Protein AF-A0A7Y2IWX5-F1 (afdb_monomer)

Foldseek 3Di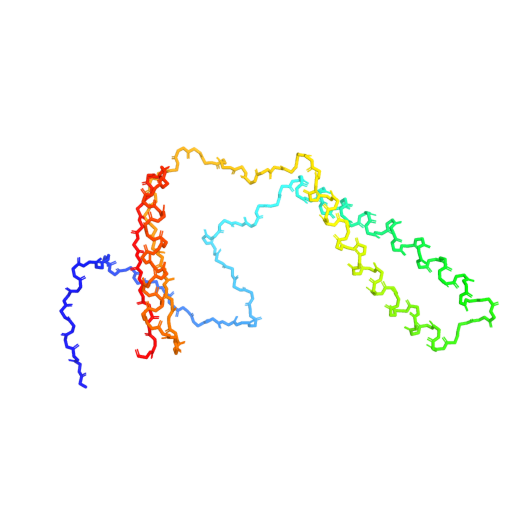:
DPDPDDPPPPDDDDPDDDDDPDDPVDDDDDPPDDPDDDDPVNVVLVVQLVVQLCVQLVVVLVVLCVVQQPPHHDPVSVVVSVVVSVVSSVVSSVVSCVVSVPDPPPPPVPPPDDQPPAEAEEAEAEDDPDDPVVSVVVVVVVVVVVVPDPGSHHYDYHYHYPD

Solvent-accessible surface area (backbone atoms only — not comparable to full-atom values): 10438 Å² total; per-residue (Å²): 133,87,77,82,73,74,83,62,85,85,61,77,81,89,77,86,68,89,82,74,86,83,58,87,90,52,88,85,73,66,87,86,53,82,72,88,85,76,50,72,64,59,54,50,53,54,49,50,36,52,52,49,24,49,66,51,39,51,58,53,49,52,50,52,49,62,68,61,44,73,90,50,78,51,74,68,53,53,52,50,51,50,54,48,46,56,49,46,44,56,52,34,44,55,50,28,51,49,55,63,65,71,46,85,83,64,77,62,82,69,83,84,57,71,87,69,73,63,48,79,43,77,45,78,43,78,47,77,100,61,65,63,69,60,53,51,49,50,52,50,50,54,53,57,53,58,72,72,51,97,64,77,57,44,80,45,82,45,78,46,61,87,118

Sequence (163 aa):
MTKSLRPLTVMPPPALLAFPEQDFRTAFRDPAAPGPRSSGATRAWRRLVLALVVAIVVPVLALLTTWFAQDGVMVSEAALLLLAGVTILWIAHALATAIIGLLPGRDRPETRGAPANPLRVAVLVPIYEEDVGRVVANIRAMRAELATYPTAHSFAFFVLSDS

Structure (mmCIF, N/CA/C/O backbone):
data_AF-A0A7Y2IWX5-F1
#
_entry.id   AF-A0A7Y2IWX5-F1
#
loop_
_atom_site.group_PDB
_atom_site.id
_atom_site.type_symbol
_atom_site.label_atom_id
_atom_site.label_alt_id
_atom_site.label_comp_id
_atom_site.label_asym_id
_atom_site.label_entity_id
_atom_site.label_seq_id
_atom_site.pdbx_PDB_ins_code
_atom_site.Cartn_x
_atom_site.Cartn_y
_atom_site.Cartn_z
_atom_site.occupancy
_atom_site.B_iso_or_equiv
_atom_site.auth_seq_id
_atom_site.auth_comp_id
_atom_site.auth_asym_id
_atom_site.auth_atom_id
_atom_site.pdbx_PDB_model_num
ATOM 1 N N . MET A 1 1 ? -28.163 -32.905 17.171 1.00 34.97 1 MET A N 1
ATOM 2 C CA . MET A 1 1 ? -28.090 -32.634 18.625 1.00 34.97 1 MET A CA 1
ATOM 3 C C . MET A 1 1 ? -27.852 -31.143 18.831 1.00 34.97 1 MET A C 1
ATOM 5 O O . MET A 1 1 ? -26.722 -30.686 18.746 1.00 34.97 1 MET A O 1
ATOM 9 N N . THR A 1 2 ? -28.915 -30.367 19.023 1.00 40.00 2 THR A N 1
ATOM 10 C CA . THR A 1 2 ? -28.862 -28.920 19.281 1.00 40.00 2 THR A CA 1
ATOM 11 C C . THR A 1 2 ? -28.490 -28.687 20.742 1.00 40.00 2 THR A C 1
ATOM 13 O O . THR A 1 2 ? -29.325 -28.750 21.643 1.00 40.00 2 THR A O 1
ATOM 16 N N . LYS A 1 3 ? -27.199 -28.473 21.000 1.00 46.91 3 LYS A N 1
ATOM 17 C CA . LYS A 1 3 ? -26.703 -28.081 22.321 1.00 46.91 3 LYS A CA 1
ATOM 18 C C . LYS A 1 3 ? -27.248 -26.678 22.608 1.00 46.91 3 LYS A C 1
ATOM 20 O O . LYS A 1 3 ? -26.820 -25.717 21.981 1.00 46.91 3 LYS A O 1
ATOM 25 N N . SER A 1 4 ? -28.231 -26.575 23.501 1.00 46.28 4 SER A N 1
ATOM 26 C CA . SER A 1 4 ? -28.798 -25.300 23.953 1.00 46.28 4 SER A CA 1
ATOM 27 C C . SER A 1 4 ? -27.697 -24.464 24.610 1.00 46.28 4 SER A C 1
ATOM 29 O O . SER A 1 4 ? -27.370 -24.663 25.782 1.00 46.28 4 SER A O 1
ATOM 31 N N . LEU A 1 5 ? -27.091 -23.554 23.848 1.00 53.72 5 LEU A N 1
ATOM 32 C CA . LEU A 1 5 ? -26.149 -22.573 24.369 1.00 53.72 5 LEU A CA 1
ATOM 33 C C . LEU A 1 5 ? -26.929 -21.633 25.293 1.00 53.72 5 LEU A C 1
ATOM 35 O O . LEU A 1 5 ? -27.935 -21.052 24.889 1.00 53.72 5 LEU A O 1
ATOM 39 N N . ARG A 1 6 ? -26.494 -21.519 26.555 1.00 54.97 6 ARG A N 1
ATOM 40 C CA . ARG A 1 6 ? -27.019 -20.506 27.482 1.00 54.97 6 ARG A CA 1
ATOM 41 C C . ARG A 1 6 ? -26.958 -19.143 26.781 1.00 54.97 6 ARG A C 1
ATOM 43 O O . ARG A 1 6 ? -25.952 -18.896 26.111 1.00 54.97 6 ARG A O 1
ATOM 50 N N . PRO A 1 7 ? -27.973 -18.272 26.924 1.00 53.66 7 PRO A N 1
ATOM 51 C CA . PRO A 1 7 ? -27.930 -16.954 26.309 1.00 53.66 7 PRO A CA 1
ATOM 52 C C . PRO A 1 7 ? -26.648 -16.261 26.768 1.00 53.66 7 PRO A C 1
ATOM 54 O O . PRO A 1 7 ? -26.432 -16.056 27.962 1.00 53.66 7 PRO A O 1
ATOM 57 N N . LEU A 1 8 ? -25.755 -15.987 25.817 1.00 57.16 8 LEU A N 1
ATOM 58 C CA . LEU A 1 8 ? -24.539 -15.231 26.064 1.00 57.16 8 LEU A CA 1
ATOM 59 C C . LEU A 1 8 ? -24.982 -13.797 26.352 1.00 57.16 8 LEU A C 1
ATOM 61 O O . LEU A 1 8 ? -25.097 -12.988 25.438 1.00 57.16 8 LEU A O 1
ATOM 65 N N . THR A 1 9 ? -25.239 -13.481 27.623 1.00 60.91 9 THR A N 1
ATOM 66 C CA . THR A 1 9 ? -25.695 -12.160 28.101 1.00 60.91 9 THR A CA 1
ATOM 67 C C . THR A 1 9 ? -24.749 -11.012 27.699 1.00 60.91 9 THR A C 1
ATOM 69 O O . THR A 1 9 ? -25.086 -9.844 27.839 1.00 60.91 9 THR A O 1
ATOM 72 N N . VAL A 1 10 ? -23.557 -11.343 27.192 1.00 72.56 10 VAL A N 1
ATOM 73 C CA . VAL A 1 10 ? -22.499 -10.423 26.752 1.00 72.56 10 VAL A CA 1
ATOM 74 C C . VAL A 1 10 ? -22.634 -10.026 25.269 1.00 72.56 10 VAL A C 1
ATOM 76 O O . VAL A 1 10 ? -21.966 -9.094 24.825 1.00 72.56 10 VAL A O 1
ATOM 79 N N . MET A 1 11 ? -23.477 -10.702 24.481 1.00 77.06 11 MET A N 1
ATOM 80 C CA . MET A 1 11 ? -23.651 -10.379 23.061 1.00 77.06 11 MET A CA 1
ATOM 81 C C . MET A 1 11 ? -24.608 -9.195 22.859 1.00 77.06 11 MET A C 1
ATOM 83 O O . MET A 1 11 ? -25.646 -9.130 23.522 1.00 77.06 11 MET A O 1
ATOM 87 N N . PRO A 1 12 ? -24.300 -8.261 21.937 1.00 76.62 12 PRO A N 1
ATOM 88 C CA . PRO A 1 12 ? -25.270 -7.256 21.517 1.00 76.62 12 PRO A CA 1
ATOM 89 C C . PRO A 1 12 ? -26.510 -7.931 20.898 1.00 76.62 12 PRO A C 1
ATOM 91 O O . PRO A 1 12 ? -26.423 -9.075 20.442 1.00 76.62 12 PRO A O 1
ATOM 94 N N . PRO A 1 13 ? -27.668 -7.243 20.868 1.00 82.56 13 PRO A N 1
ATOM 95 C CA . PRO A 1 13 ? -28.868 -7.783 20.239 1.00 82.56 13 PRO A CA 1
ATOM 96 C C . PRO A 1 13 ? -28.589 -8.160 18.772 1.00 82.56 13 PRO A C 1
ATOM 98 O O . PRO A 1 13 ? -27.839 -7.442 18.103 1.00 82.56 13 PRO A O 1
ATOM 101 N N . PRO A 1 14 ? -29.178 -9.256 18.255 1.00 79.62 14 PRO A N 1
ATOM 102 C CA . PRO A 1 14 ? -28.978 -9.669 16.872 1.00 79.62 14 PRO A CA 1
ATOM 103 C C . PRO A 1 14 ? -29.367 -8.554 15.897 1.00 79.62 14 PRO A C 1
ATOM 105 O O . PRO A 1 14 ? -30.512 -8.107 15.875 1.00 79.62 14 PRO A O 1
ATOM 108 N N . ALA A 1 15 ? -28.414 -8.127 15.075 1.00 81.75 15 ALA A N 1
ATOM 109 C CA . ALA A 1 15 ? -28.632 -7.210 13.963 1.00 81.75 15 ALA A CA 1
ATOM 110 C C . ALA A 1 15 ? -28.378 -7.984 12.667 1.00 81.75 15 ALA A C 1
ATOM 112 O O . ALA A 1 15 ? -27.285 -7.936 12.107 1.00 81.75 15 ALA A O 1
ATOM 113 N N . LEU A 1 16 ? -29.365 -8.786 12.256 1.00 79.56 16 LEU A N 1
ATOM 114 C CA . LEU A 1 16 ? -29.249 -9.641 11.077 1.00 79.56 16 LEU A CA 1
ATOM 115 C C . LEU A 1 16 ? -29.096 -8.769 9.830 1.00 79.56 16 LEU A C 1
ATOM 117 O O . LEU A 1 16 ? -30.023 -8.068 9.429 1.00 79.56 16 LEU A O 1
ATOM 121 N N . LEU A 1 17 ? -27.912 -8.818 9.230 1.00 81.25 17 LEU A N 1
ATOM 122 C CA . LEU A 1 17 ? -27.665 -8.243 7.918 1.00 81.25 17 LEU A CA 1
ATOM 123 C C . LEU A 1 17 ? -28.034 -9.272 6.853 1.00 81.25 17 LEU A C 1
ATOM 125 O O . LEU A 1 17 ? -27.856 -10.476 7.050 1.00 81.25 17 LEU A O 1
ATOM 129 N N . ALA A 1 18 ? -28.539 -8.793 5.716 1.00 84.06 18 ALA A N 1
ATOM 130 C CA . ALA A 1 18 ? -28.657 -9.639 4.540 1.00 84.06 18 ALA A CA 1
ATOM 131 C C . ALA A 1 18 ? -27.259 -10.174 4.192 1.00 84.06 18 ALA A C 1
ATOM 133 O O . ALA A 1 18 ? -26.308 -9.397 4.105 1.00 84.06 18 ALA A O 1
ATOM 134 N N . PHE A 1 19 ? -27.143 -11.488 4.009 1.00 80.12 19 PHE A N 1
ATOM 135 C CA . PHE A 1 19 ? -25.914 -12.154 3.585 1.00 80.12 19 PHE A CA 1
ATOM 136 C C . PHE A 1 19 ? -26.084 -12.614 2.130 1.00 80.12 19 PHE A C 1
ATOM 138 O O . PHE A 1 19 ? -26.376 -13.787 1.894 1.00 80.12 19 PHE A O 1
ATOM 145 N N . PRO A 1 20 ? -26.041 -11.690 1.150 1.00 84.88 20 PRO A N 1
ATOM 146 C CA . PRO A 1 20 ? -26.157 -12.065 -0.251 1.00 84.88 20 PRO A CA 1
ATOM 147 C C . PRO A 1 20 ? -24.951 -12.914 -0.660 1.00 84.88 20 PRO A C 1
ATOM 149 O O . PRO A 1 20 ? -23.838 -12.695 -0.178 1.00 84.88 20 PRO A O 1
ATOM 152 N N . GLU A 1 21 ? -25.158 -13.858 -1.575 1.00 86.25 21 GLU A N 1
ATOM 153 C CA . GLU A 1 21 ? -24.047 -14.587 -2.185 1.00 86.25 21 GLU A CA 1
ATOM 154 C C . GLU A 1 21 ? -23.105 -13.596 -2.887 1.00 86.25 21 GLU A C 1
ATOM 156 O O . GLU A 1 21 ? -23.528 -12.775 -3.705 1.00 86.25 21 GLU A O 1
ATOM 161 N N . GLN A 1 22 ? -21.820 -13.641 -2.531 1.00 86.62 22 GLN A N 1
ATOM 162 C CA . GLN A 1 22 ? -20.811 -12.761 -3.108 1.00 86.62 22 GLN A CA 1
ATOM 163 C C . GLN A 1 22 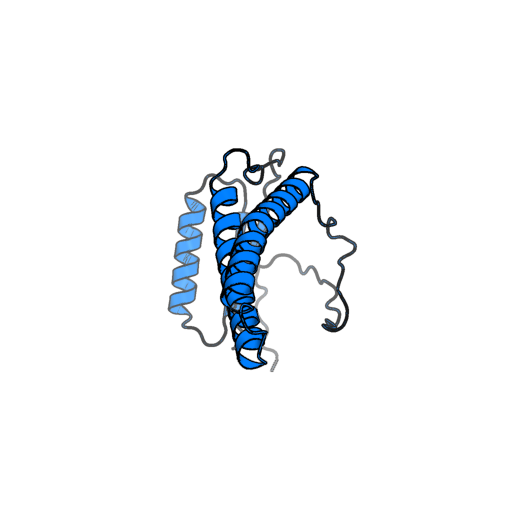? -20.368 -13.296 -4.476 1.00 86.62 22 GLN A C 1
ATOM 165 O O . GLN A 1 22 ? -19.602 -14.255 -4.560 1.00 86.62 22 GLN A O 1
ATOM 170 N N . ASP A 1 23 ? -20.799 -12.639 -5.554 1.00 89.44 23 ASP A N 1
ATOM 171 C CA . ASP A 1 23 ? -20.301 -12.918 -6.903 1.00 89.44 23 ASP A CA 1
ATOM 172 C C . ASP A 1 23 ? -19.000 -12.146 -7.183 1.00 89.44 23 ASP A C 1
ATOM 174 O O . ASP A 1 23 ? -19.016 -10.961 -7.519 1.00 89.44 23 ASP A O 1
ATOM 178 N N . PHE A 1 24 ? -17.860 -12.841 -7.101 1.00 88.50 24 PHE A N 1
ATOM 179 C CA . PHE A 1 24 ? -16.524 -12.291 -7.379 1.00 88.50 24 PHE A CA 1
ATOM 180 C C . PHE A 1 24 ? -16.293 -11.878 -8.842 1.00 88.50 24 PHE A C 1
ATOM 182 O O . PHE A 1 24 ? -15.277 -11.248 -9.142 1.00 88.50 24 PHE A O 1
ATOM 189 N N . ARG A 1 25 ? -17.196 -12.230 -9.766 1.00 94.44 25 ARG A N 1
ATOM 190 C CA . ARG A 1 25 ? -17.129 -11.792 -11.171 1.00 94.44 25 ARG A CA 1
ATOM 191 C C . ARG A 1 25 ? -17.720 -10.400 -11.361 1.00 94.44 25 ARG A C 1
ATOM 193 O O . ARG A 1 25 ? -17.445 -9.758 -12.375 1.00 94.44 25 ARG A O 1
ATOM 200 N N . THR A 1 26 ? -18.518 -9.935 -10.404 1.00 89.25 26 THR A N 1
ATOM 201 C CA . THR A 1 26 ? -19.143 -8.614 -10.434 1.00 89.25 26 THR A CA 1
ATOM 202 C C . THR A 1 26 ? -18.504 -7.701 -9.399 1.00 89.25 26 THR A C 1
ATOM 204 O O . THR A 1 26 ? -18.174 -8.103 -8.286 1.00 89.25 26 THR A O 1
ATOM 207 N N . ALA A 1 27 ? -18.298 -6.437 -9.765 1.00 83.25 27 ALA A N 1
ATOM 208 C CA . ALA A 1 27 ? -17.829 -5.455 -8.802 1.00 83.25 27 ALA A CA 1
ATOM 209 C C . ALA A 1 27 ? -18.953 -5.170 -7.794 1.00 83.25 27 ALA A C 1
ATOM 211 O O . ALA A 1 27 ? -19.958 -4.551 -8.145 1.00 83.25 27 ALA A O 1
ATOM 212 N N . PHE A 1 28 ? -18.778 -5.590 -6.540 1.00 83.62 28 PHE A N 1
ATOM 213 C CA . PHE A 1 28 ? -19.687 -5.208 -5.464 1.00 83.62 28 PHE A CA 1
ATOM 214 C C . PHE A 1 28 ? -19.509 -3.721 -5.139 1.00 83.62 28 PHE A C 1
ATOM 216 O O . PHE A 1 28 ? -18.394 -3.244 -4.908 1.00 83.62 28 PHE A O 1
ATOM 223 N N . ARG A 1 29 ? -20.617 -2.979 -5.107 1.00 78.12 29 ARG A N 1
ATOM 224 C CA . ARG A 1 29 ? -20.634 -1.580 -4.686 1.00 78.12 29 ARG A CA 1
ATOM 225 C C . ARG A 1 29 ? -21.703 -1.414 -3.627 1.00 78.12 29 ARG A C 1
ATOM 227 O O . ARG A 1 29 ? -22.886 -1.488 -3.936 1.00 78.12 29 ARG A O 1
ATOM 234 N N . ASP A 1 30 ? -21.270 -1.169 -2.400 1.00 82.06 30 ASP A N 1
ATOM 235 C CA . ASP A 1 30 ? -22.176 -0.818 -1.318 1.00 82.06 30 ASP A CA 1
ATOM 236 C C . ASP A 1 30 ? -22.768 0.582 -1.593 1.00 82.06 30 ASP A C 1
ATOM 238 O O . ASP A 1 30 ? -22.014 1.561 -1.630 1.00 82.06 30 ASP A O 1
ATOM 242 N N . PRO A 1 31 ? -24.089 0.706 -1.832 1.00 78.69 31 PRO A N 1
ATOM 243 C CA . PRO A 1 31 ? -24.729 1.997 -2.074 1.00 78.69 31 PRO A CA 1
ATOM 244 C C . PRO A 1 31 ? -24.742 2.894 -0.828 1.00 78.69 31 PRO A C 1
ATOM 246 O O . PRO A 1 31 ? -24.875 4.110 -0.967 1.00 78.69 31 PRO A O 1
ATOM 249 N N . ALA A 1 32 ? -24.592 2.323 0.372 1.00 80.62 32 ALA A N 1
ATOM 250 C CA . ALA A 1 32 ? -24.492 3.067 1.623 1.00 80.62 32 ALA A CA 1
ATOM 251 C C . ALA A 1 32 ? -23.050 3.507 1.935 1.00 80.62 32 ALA A C 1
ATOM 253 O O . ALA A 1 32 ? -22.846 4.408 2.754 1.00 80.62 32 ALA A O 1
ATOM 254 N N . ALA A 1 33 ? -22.044 2.919 1.276 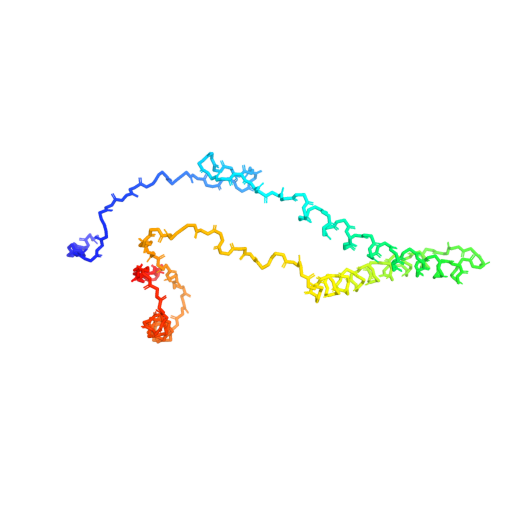1.00 79.44 33 ALA A N 1
ATOM 255 C CA . ALA A 1 33 ? -20.655 3.296 1.489 1.00 79.44 33 ALA A CA 1
ATOM 256 C C . ALA A 1 33 ? -20.358 4.680 0.881 1.00 79.44 33 ALA A C 1
ATOM 258 O O . ALA A 1 33 ? -20.670 4.937 -0.289 1.00 79.44 33 ALA A O 1
ATOM 259 N N . PRO A 1 34 ? -19.688 5.583 1.625 1.00 77.62 34 PRO A N 1
ATOM 260 C CA . PRO A 1 34 ? -19.200 6.830 1.058 1.00 77.62 34 PRO A CA 1
ATOM 261 C C . PRO A 1 34 ? -18.299 6.530 -0.144 1.00 77.62 34 PRO A C 1
ATOM 263 O O . PRO A 1 34 ? -17.330 5.779 -0.033 1.00 77.62 34 PRO A O 1
ATOM 266 N N . GLY A 1 35 ? -18.601 7.127 -1.298 1.00 76.25 35 GLY A N 1
ATOM 267 C CA . GLY A 1 35 ? -17.782 6.952 -2.495 1.00 76.25 35 GLY A CA 1
ATOM 268 C C . GLY A 1 35 ? -16.312 7.343 -2.258 1.00 76.25 35 GLY A C 1
ATOM 269 O O . GLY A 1 35 ? -16.024 8.169 -1.385 1.00 76.25 35 GLY A O 1
ATOM 270 N N . PRO A 1 36 ? -15.365 6.789 -3.040 1.00 70.50 36 PRO A N 1
ATOM 271 C CA . PRO A 1 36 ? -13.948 7.083 -2.878 1.00 70.50 36 PRO A CA 1
ATOM 272 C C . PRO A 1 36 ? -13.696 8.586 -3.032 1.00 70.50 36 PRO A C 1
ATOM 274 O O . PRO A 1 36 ? -13.849 9.168 -4.108 1.00 70.50 36 PRO A O 1
ATOM 277 N N . ARG A 1 37 ? -13.289 9.229 -1.937 1.00 70.19 37 ARG A N 1
ATOM 278 C CA . ARG A 1 37 ? -12.921 10.644 -1.929 1.00 70.19 37 ARG A CA 1
ATOM 279 C C . ARG A 1 37 ? -11.491 10.777 -2.442 1.00 70.19 37 ARG A C 1
ATOM 281 O O . ARG A 1 37 ? -10.543 10.552 -1.701 1.00 70.19 37 ARG A O 1
ATOM 288 N N . SER A 1 38 ? -11.320 11.135 -3.716 1.00 68.62 38 SER A N 1
ATOM 289 C CA . SER A 1 38 ? -10.008 11.551 -4.231 1.00 68.62 38 SER A CA 1
ATOM 290 C C . SER A 1 38 ? -9.921 13.076 -4.255 1.00 68.62 38 SER A C 1
ATOM 292 O O . SER A 1 38 ? -10.628 13.745 -5.017 1.00 68.62 38 SER A O 1
ATOM 294 N N . SER A 1 39 ? -9.061 13.646 -3.411 1.00 81.12 39 SER A N 1
ATOM 295 C CA . SER A 1 39 ? -8.809 15.086 -3.438 1.00 81.12 39 SER A CA 1
ATOM 296 C C . SER A 1 39 ? -7.986 15.460 -4.678 1.00 81.12 39 SER A C 1
ATOM 298 O O . SER A 1 39 ? -7.290 14.625 -5.272 1.00 81.12 39 SER A O 1
ATOM 300 N N . GLY A 1 40 ? -8.059 16.729 -5.094 1.00 84.88 40 GLY A N 1
ATOM 301 C CA . GLY A 1 40 ? -7.191 17.255 -6.154 1.00 84.88 40 GLY A CA 1
ATOM 302 C C . GLY A 1 40 ? -5.707 17.060 -5.827 1.00 84.88 40 GLY A C 1
ATOM 303 O O . GLY A 1 40 ? -4.939 16.662 -6.702 1.00 84.88 40 GLY A O 1
ATOM 304 N N . ALA A 1 41 ? -5.338 17.215 -4.551 1.00 84.00 41 ALA A N 1
ATOM 305 C CA . ALA A 1 41 ? -3.992 16.969 -4.047 1.00 84.00 41 ALA A CA 1
ATOM 306 C C . ALA A 1 41 ? -3.562 15.503 -4.225 1.00 84.00 41 ALA A C 1
ATOM 308 O O . ALA A 1 41 ? -2.475 15.248 -4.739 1.00 84.00 41 ALA A O 1
ATOM 309 N N . THR A 1 42 ? -4.420 14.519 -3.912 1.00 85.00 42 THR A N 1
ATOM 310 C CA . THR A 1 42 ? -4.105 13.096 -4.153 1.00 85.00 42 THR A CA 1
ATOM 311 C C . THR A 1 42 ? -3.809 12.826 -5.629 1.00 85.00 42 THR A C 1
ATOM 313 O O . THR A 1 42 ? -2.871 12.096 -5.951 1.00 85.00 42 THR A O 1
ATOM 316 N N . ARG A 1 43 ? -4.583 13.424 -6.546 1.00 89.12 43 ARG A N 1
ATOM 317 C CA . ARG A 1 43 ? -4.326 13.297 -7.991 1.00 89.12 43 ARG A CA 1
ATOM 318 C C . ARG A 1 43 ? -3.017 13.972 -8.401 1.00 89.12 43 ARG A C 1
ATOM 320 O O . ARG A 1 43 ? -2.292 13.398 -9.209 1.00 89.12 43 ARG A O 1
ATOM 327 N N . ALA A 1 44 ? -2.698 15.139 -7.841 1.00 90.88 44 ALA A N 1
ATOM 328 C CA . ALA A 1 44 ? -1.437 15.834 -8.096 1.00 90.88 44 ALA A CA 1
ATOM 329 C C . ALA A 1 44 ? -0.226 14.998 -7.649 1.00 90.88 44 ALA A C 1
ATOM 331 O O . ALA A 1 44 ? 0.688 14.790 -8.442 1.00 90.88 44 ALA A O 1
ATOM 332 N N . TRP A 1 45 ? -0.265 14.413 -6.446 1.00 89.69 45 TRP A N 1
ATOM 333 C CA . TRP A 1 45 ? 0.793 13.523 -5.953 1.00 89.69 45 TRP A CA 1
ATOM 334 C C . TRP A 1 45 ? 0.986 12.285 -6.833 1.00 89.69 45 TRP A C 1
ATOM 336 O O . TRP A 1 45 ? 2.119 11.915 -7.133 1.00 89.69 45 TRP A O 1
ATOM 346 N N . ARG A 1 46 ? -0.105 11.664 -7.303 1.00 91.06 46 ARG A N 1
A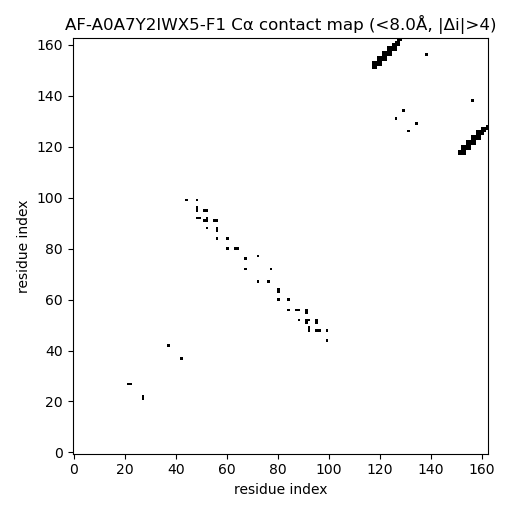TOM 347 C CA . ARG A 1 46 ? -0.024 10.529 -8.243 1.00 91.06 46 ARG A CA 1
ATOM 348 C C . ARG A 1 46 ? 0.627 10.929 -9.567 1.00 91.06 46 ARG A C 1
ATOM 350 O O . ARG A 1 46 ? 1.465 10.192 -10.077 1.00 91.06 46 ARG A O 1
ATOM 357 N N . ARG A 1 47 ? 0.267 12.098 -10.108 1.00 94.25 47 ARG A N 1
ATOM 358 C CA . ARG A 1 47 ? 0.884 12.639 -11.329 1.00 94.25 47 ARG A CA 1
ATOM 359 C C . ARG A 1 47 ? 2.360 12.959 -11.127 1.00 94.25 47 ARG A C 1
ATOM 361 O O . ARG A 1 47 ? 3.138 12.702 -12.033 1.00 94.25 47 ARG A O 1
ATOM 368 N N . LEU A 1 48 ? 2.745 13.469 -9.958 1.00 94.50 48 LEU A N 1
ATOM 369 C CA . LEU A 1 48 ? 4.140 13.766 -9.639 1.00 94.50 48 LEU A CA 1
ATOM 370 C C . LEU A 1 48 ? 4.992 12.491 -9.558 1.00 94.50 48 LEU A C 1
ATOM 372 O O . LEU A 1 48 ? 6.070 12.454 -10.142 1.00 94.50 48 LEU A O 1
ATOM 376 N N . VAL A 1 49 ? 4.488 11.431 -8.910 1.00 95.44 49 VAL A N 1
ATOM 377 C CA . VAL A 1 49 ? 5.149 10.112 -8.920 1.00 95.44 49 VAL A CA 1
ATOM 378 C C . VAL A 1 49 ? 5.310 9.619 -10.357 1.00 95.44 49 VAL A C 1
ATOM 380 O O . VAL A 1 49 ? 6.415 9.263 -10.750 1.00 95.44 49 VAL A O 1
ATOM 383 N N . LEU A 1 50 ? 4.240 9.651 -11.160 1.00 96.62 50 LEU A N 1
ATOM 384 C CA . LEU A 1 50 ? 4.297 9.220 -12.558 1.00 96.62 50 LEU A CA 1
ATOM 385 C C . LEU A 1 50 ? 5.310 10.039 -13.373 1.00 96.62 50 LEU A C 1
ATOM 387 O O . LEU A 1 50 ? 6.094 9.463 -14.119 1.00 96.62 50 LEU A O 1
ATOM 391 N N . ALA A 1 51 ? 5.323 11.363 -13.208 1.00 96.81 51 ALA A N 1
ATOM 392 C CA . ALA A 1 51 ? 6.257 12.247 -13.897 1.00 96.81 51 ALA A CA 1
ATOM 393 C C . ALA A 1 51 ? 7.714 11.923 -13.542 1.00 96.81 51 ALA A C 1
ATOM 395 O O . A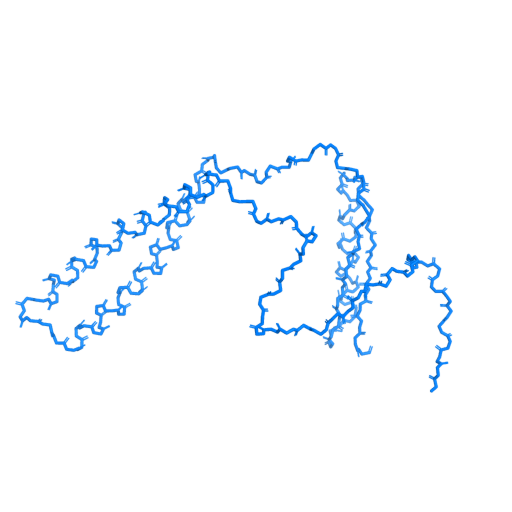LA A 1 51 ? 8.552 11.852 -14.436 1.00 96.81 51 ALA A O 1
ATOM 396 N N . LEU A 1 52 ? 8.007 11.663 -12.264 1.00 96.69 52 LEU A N 1
ATOM 397 C CA . LEU A 1 52 ? 9.346 11.286 -11.813 1.00 96.69 52 LEU A CA 1
ATOM 398 C C . LEU A 1 52 ? 9.777 9.920 -12.366 1.00 96.69 52 LEU A C 1
ATOM 400 O O . LEU A 1 52 ? 10.907 9.775 -12.822 1.00 96.69 52 LEU A O 1
ATOM 404 N N . VAL A 1 53 ? 8.869 8.939 -12.392 1.00 97.94 53 VAL A N 1
ATOM 405 C CA . VAL A 1 53 ? 9.136 7.629 -13.008 1.00 97.94 53 VAL A CA 1
ATOM 406 C C . VAL A 1 53 ? 9.466 7.785 -14.489 1.00 97.94 53 VAL A C 1
ATOM 408 O O . VAL A 1 53 ? 10.485 7.272 -14.941 1.00 97.94 53 VAL A O 1
ATOM 411 N N . VAL A 1 54 ? 8.651 8.531 -15.238 1.00 97.44 54 VAL A N 1
ATOM 412 C CA . VAL A 1 54 ? 8.882 8.781 -16.670 1.00 97.44 54 VAL A CA 1
ATOM 413 C C . VAL A 1 54 ? 10.207 9.514 -16.895 1.00 97.44 54 VAL A C 1
ATOM 415 O O . VAL A 1 54 ? 10.966 9.127 -17.782 1.00 97.44 54 VAL A O 1
ATOM 418 N N . ALA A 1 55 ? 10.524 10.510 -16.063 1.00 97.38 55 ALA A N 1
ATOM 419 C CA . ALA A 1 55 ? 11.770 11.272 -16.140 1.00 97.38 55 ALA A CA 1
ATOM 420 C C . ALA A 1 55 ? 13.028 10.421 -15.894 1.00 97.38 55 ALA A C 1
ATOM 422 O O . ALA A 1 55 ? 14.100 10.793 -16.357 1.00 97.38 55 ALA A O 1
ATOM 423 N N . ILE A 1 56 ? 12.913 9.285 -15.198 1.00 97.00 56 ILE A N 1
ATOM 424 C CA . ILE A 1 56 ? 14.017 8.336 -14.990 1.00 97.00 56 ILE A CA 1
ATOM 425 C C . ILE A 1 56 ? 14.036 7.276 -16.097 1.00 97.00 56 ILE A C 1
ATOM 427 O O . ILE A 1 56 ? 15.074 7.021 -16.702 1.00 97.00 56 ILE A O 1
ATOM 431 N N . VAL A 1 57 ? 12.889 6.653 -16.374 1.00 97.69 57 VAL A N 1
ATOM 432 C CA . VAL A 1 57 ? 12.795 5.500 -17.280 1.00 97.69 57 VAL A CA 1
ATOM 433 C C . VAL A 1 57 ? 13.108 5.893 -18.720 1.00 97.69 57 VAL A C 1
ATOM 435 O O . VAL A 1 57 ? 13.853 5.179 -19.387 1.00 97.69 57 VAL A O 1
ATOM 438 N N . VAL A 1 58 ? 12.574 7.020 -19.206 1.00 97.00 58 VAL A N 1
ATOM 439 C CA . VAL A 1 58 ? 12.720 7.413 -20.617 1.00 97.00 58 VAL A CA 1
ATOM 440 C C . VAL A 1 58 ? 14.181 7.692 -20.990 1.00 97.00 58 VAL A C 1
ATOM 442 O O . VAL A 1 58 ? 14.637 7.095 -21.964 1.00 97.00 58 VAL A O 1
ATOM 445 N N . PRO A 1 59 ? 14.956 8.509 -20.246 1.00 97.31 59 PRO A N 1
ATOM 446 C CA . PRO A 1 59 ? 16.357 8.748 -20.592 1.00 97.31 59 PRO A CA 1
ATOM 447 C C . PRO A 1 59 ? 17.224 7.492 -20.505 1.00 97.31 59 PRO A C 1
ATOM 449 O O . PRO A 1 59 ? 18.067 7.274 -21.372 1.00 97.31 59 PRO A O 1
ATOM 452 N N . VAL A 1 60 ? 17.008 6.647 -19.491 1.00 96.12 60 VAL A N 1
ATOM 453 C CA . VAL A 1 60 ? 17.782 5.407 -19.334 1.00 96.12 60 VAL A CA 1
ATOM 454 C C . VAL A 1 60 ? 17.476 4.438 -20.473 1.00 96.12 60 VAL A C 1
ATOM 456 O O . VAL A 1 60 ? 18.402 3.892 -21.066 1.00 96.12 60 VAL A O 1
ATOM 459 N N . LEU A 1 61 ? 16.200 4.256 -20.828 1.00 94.62 61 LEU A N 1
ATOM 460 C CA . LEU A 1 61 ? 15.827 3.422 -21.969 1.00 94.62 61 LEU A CA 1
ATOM 461 C C . LEU A 1 61 ? 16.361 3.982 -23.284 1.00 94.62 61 LEU A C 1
ATOM 463 O O . LEU A 1 61 ? 16.895 3.212 -24.073 1.00 94.62 61 LEU A O 1
ATOM 467 N N . ALA A 1 62 ? 16.281 5.296 -23.502 1.00 94.19 62 ALA A N 1
ATOM 468 C CA . ALA A 1 62 ? 16.846 5.931 -24.688 1.00 94.19 62 ALA A CA 1
ATOM 469 C C . ALA A 1 62 ? 18.353 5.649 -24.798 1.00 94.19 62 ALA A C 1
ATOM 471 O O . ALA A 1 62 ? 18.821 5.195 -25.843 1.00 94.19 62 ALA A O 1
ATOM 472 N N . LEU A 1 63 ? 19.098 5.813 -23.701 1.00 94.19 63 LEU A N 1
ATOM 473 C CA . LEU A 1 63 ? 20.520 5.491 -23.662 1.00 94.19 63 LEU A CA 1
ATOM 474 C C . LEU A 1 63 ? 20.759 4.014 -23.994 1.00 94.19 63 LEU A C 1
ATOM 476 O O . LEU A 1 63 ? 21.504 3.720 -24.922 1.00 94.19 63 LEU A O 1
ATOM 480 N N . LEU A 1 64 ? 20.080 3.084 -23.322 1.00 92.06 64 LEU A N 1
ATOM 481 C CA . LEU A 1 64 ? 20.234 1.657 -23.614 1.00 92.06 64 LEU A CA 1
ATOM 482 C C . LEU A 1 64 ? 19.932 1.350 -25.084 1.00 92.06 64 LEU A C 1
ATOM 484 O O . LEU A 1 64 ? 20.724 0.682 -25.739 1.00 92.06 64 LEU A O 1
ATOM 488 N N . THR A 1 65 ? 18.855 1.904 -25.642 1.00 90.44 65 THR A N 1
ATOM 489 C CA . THR A 1 65 ? 18.536 1.702 -27.061 1.00 90.44 65 THR A CA 1
ATOM 490 C C . THR A 1 65 ? 19.629 2.228 -27.987 1.00 90.44 65 THR A C 1
ATOM 492 O O . THR A 1 65 ? 19.955 1.544 -28.946 1.00 90.44 65 THR A O 1
ATOM 495 N N . THR A 1 66 ? 20.262 3.371 -27.694 1.00 88.69 66 THR A N 1
ATOM 496 C CA . THR A 1 66 ? 21.383 3.872 -28.517 1.00 88.69 66 THR A CA 1
ATOM 497 C C . THR A 1 66 ? 22.637 3.003 -28.448 1.00 88.69 66 THR A C 1
ATOM 499 O O . THR A 1 66 ? 23.387 2.953 -29.417 1.00 88.69 66 THR A O 1
ATOM 502 N N . TRP A 1 67 ? 22.865 2.319 -27.325 1.00 86.19 67 TRP A N 1
ATOM 503 C CA . TRP A 1 67 ? 23.996 1.403 -27.160 1.00 86.19 67 TRP A CA 1
ATOM 504 C C . TRP A 1 67 ? 23.756 0.067 -27.865 1.00 86.19 67 TRP A C 1
ATOM 506 O O . TRP A 1 67 ? 24.664 -0.451 -28.503 1.00 86.19 67 TRP A O 1
ATOM 516 N N . PHE A 1 68 ? 22.540 -0.475 -27.764 1.00 82.25 68 PHE A N 1
ATOM 517 C CA . PHE A 1 68 ? 22.190 -1.757 -28.378 1.00 82.25 68 PHE A CA 1
ATOM 518 C C . PHE A 1 68 ? 2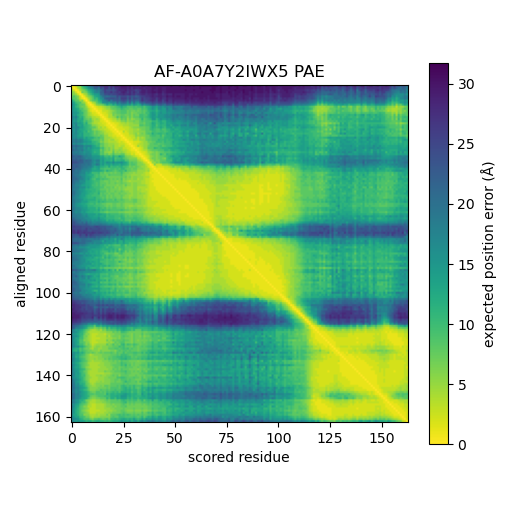1.888 -1.647 -29.879 1.00 82.25 68 PHE A C 1
ATOM 520 O O . PHE A 1 68 ? 22.119 -2.599 -30.602 1.00 82.25 68 PHE A O 1
ATOM 527 N N . ALA A 1 69 ? 21.402 -0.504 -30.372 1.00 78.19 69 ALA A N 1
ATOM 528 C CA . ALA A 1 69 ? 20.957 -0.365 -31.762 1.00 78.19 69 ALA A CA 1
ATOM 529 C C . ALA A 1 69 ? 22.039 0.133 -32.741 1.00 78.19 69 ALA A C 1
ATOM 531 O O . ALA A 1 69 ? 21.689 0.661 -33.797 1.00 78.19 69 ALA A O 1
ATOM 532 N N . GLN A 1 70 ? 23.333 0.016 -32.415 1.00 77.00 70 GLN A N 1
ATOM 533 C CA . GLN A 1 70 ? 24.398 0.535 -33.289 1.00 77.00 70 GLN A CA 1
ATOM 534 C C . GLN A 1 70 ? 24.489 -0.208 -34.632 1.00 77.00 70 GLN A C 1
ATOM 536 O O . GLN A 1 70 ? 24.686 0.444 -35.654 1.00 77.00 70 GLN A O 1
ATOM 541 N N . ASP A 1 71 ? 24.238 -1.522 -34.646 1.00 75.81 71 ASP A N 1
ATOM 542 C CA . ASP A 1 71 ? 24.295 -2.377 -35.847 1.00 75.81 71 ASP A CA 1
ATOM 543 C C . ASP A 1 71 ? 22.918 -2.972 -36.234 1.00 75.81 71 ASP A C 1
ATOM 545 O O . ASP A 1 71 ? 22.821 -3.933 -37.001 1.00 75.81 71 ASP A O 1
ATOM 549 N N . GLY A 1 72 ? 21.826 -2.389 -35.721 1.00 73.50 72 GLY A N 1
ATOM 550 C CA . GLY A 1 72 ? 20.462 -2.932 -35.800 1.00 73.50 72 GLY A CA 1
ATOM 551 C C . GLY A 1 72 ? 19.994 -3.523 -34.465 1.00 73.50 72 GLY A C 1
ATOM 552 O O . GLY A 1 72 ? 20.742 -3.520 -33.501 1.00 73.50 72 GLY A O 1
ATOM 553 N N . VAL A 1 73 ? 18.736 -3.976 -34.382 1.00 78.25 73 VAL A N 1
ATOM 554 C CA . VAL A 1 73 ? 18.182 -4.595 -33.160 1.00 78.25 73 VAL A CA 1
ATOM 555 C C . VAL A 1 73 ? 17.820 -6.047 -33.445 1.00 78.25 73 VAL A C 1
ATOM 557 O O . VAL A 1 73 ? 16.853 -6.333 -34.158 1.00 78.25 73 VAL A O 1
ATOM 560 N N . MET A 1 74 ? 18.576 -6.975 -32.869 1.00 87.81 74 MET A N 1
ATOM 561 C CA . MET A 1 74 ? 18.254 -8.398 -32.867 1.00 87.81 74 MET A CA 1
ATOM 562 C C . MET A 1 74 ? 17.126 -8.712 -31.872 1.00 87.81 74 MET A C 1
ATOM 564 O O . MET A 1 74 ? 16.891 -7.994 -30.900 1.00 87.81 74 MET A O 1
ATOM 568 N N . VAL A 1 75 ? 16.443 -9.847 -32.058 1.00 88.94 75 VAL A N 1
ATOM 569 C CA . VAL A 1 75 ? 15.357 -10.293 -31.158 1.00 88.94 75 VAL A CA 1
ATOM 570 C C . VAL A 1 75 ? 15.838 -10.440 -29.708 1.00 88.94 75 VAL A C 1
ATOM 572 O O . VAL A 1 75 ? 15.117 -10.087 -28.776 1.00 88.94 75 VAL A O 1
ATOM 575 N N . SER A 1 76 ? 17.067 -10.920 -29.505 1.00 89.25 76 SER A N 1
ATOM 576 C CA . SER A 1 76 ? 17.689 -11.029 -28.180 1.00 89.25 76 SER A CA 1
ATOM 577 C C . SER A 1 76 ? 17.925 -9.666 -27.531 1.00 89.25 76 SER A C 1
ATOM 579 O O . SER A 1 76 ? 17.682 -9.511 -26.337 1.00 89.25 76 SER A O 1
ATOM 581 N N . GLU A 1 77 ? 18.347 -8.667 -28.302 1.00 89.50 77 GLU A N 1
ATOM 582 C CA . GLU A 1 77 ? 18.562 -7.301 -27.812 1.00 89.50 77 GLU A CA 1
ATOM 583 C C . GLU A 1 77 ? 17.233 -6.638 -27.463 1.00 89.50 77 GLU A C 1
ATOM 585 O O . GLU A 1 77 ? 17.118 -6.018 -26.410 1.00 89.50 77 GLU A O 1
ATOM 590 N N . ALA A 1 78 ? 16.191 -6.851 -28.271 1.00 90.44 78 ALA A N 1
ATOM 591 C CA . ALA A 1 78 ? 14.838 -6.405 -27.949 1.00 90.44 78 ALA A CA 1
ATOM 592 C C . ALA A 1 78 ? 14.310 -7.049 -26.653 1.00 90.44 78 ALA A C 1
ATOM 594 O O . ALA A 1 78 ? 13.717 -6.362 -25.818 1.00 90.44 78 ALA A O 1
ATOM 595 N N . ALA A 1 79 ? 14.553 -8.349 -26.447 1.00 93.75 79 ALA A N 1
ATOM 596 C CA . ALA A 1 79 ? 14.172 -9.045 -25.218 1.00 93.75 79 ALA A CA 1
ATOM 597 C C . ALA A 1 79 ? 14.930 -8.508 -23.991 1.00 93.75 79 ALA A C 1
ATOM 599 O O . ALA A 1 79 ? 14.321 -8.277 -22.943 1.00 93.75 79 ALA A O 1
ATOM 600 N N . LEU A 1 80 ? 16.236 -8.254 -24.127 1.00 92.00 80 LEU A N 1
ATOM 601 C CA . LEU A 1 80 ? 17.053 -7.648 -23.074 1.00 92.00 80 LEU A CA 1
ATOM 602 C C . LEU A 1 80 ? 16.609 -6.216 -22.762 1.00 92.00 80 LEU A C 1
ATOM 604 O O . LEU A 1 80 ? 16.463 -5.876 -21.591 1.00 92.00 80 LEU A O 1
ATOM 608 N N . LEU A 1 81 ? 16.330 -5.399 -23.781 1.00 93.06 81 LEU A N 1
ATOM 609 C CA . LEU A 1 81 ? 15.812 -4.038 -23.624 1.00 93.06 81 LEU A CA 1
ATOM 610 C C . LEU A 1 81 ? 14.451 -4.023 -22.923 1.00 93.06 81 LEU A C 1
ATOM 612 O O . LEU A 1 81 ? 14.227 -3.185 -22.049 1.00 93.06 81 LEU A O 1
ATOM 616 N N . LEU A 1 82 ? 13.559 -4.961 -23.253 1.00 94.94 82 LEU A N 1
ATOM 617 C CA . LEU A 1 82 ? 12.267 -5.097 -22.582 1.00 94.94 82 LEU A CA 1
ATOM 618 C C . LEU A 1 82 ? 12.446 -5.478 -21.109 1.00 94.94 82 LEU A C 1
ATOM 620 O O . LEU A 1 82 ? 11.868 -4.834 -20.233 1.00 94.94 82 LEU A O 1
ATOM 624 N N . LEU A 1 83 ? 13.263 -6.496 -20.826 1.00 96.00 83 LEU A N 1
ATOM 625 C CA . LEU A 1 83 ? 13.505 -6.959 -19.459 1.00 96.00 83 LEU A CA 1
ATOM 626 C C . LEU A 1 83 ? 14.181 -5.873 -18.610 1.00 96.00 83 LEU A C 1
ATOM 628 O O . LEU A 1 83 ? 13.771 -5.621 -17.472 1.00 96.00 83 LEU A O 1
ATOM 632 N N . ALA A 1 84 ? 15.171 -5.185 -19.181 1.00 94.56 84 ALA A N 1
ATOM 633 C CA . ALA A 1 84 ? 15.810 -4.031 -18.568 1.00 94.56 84 ALA A CA 1
ATOM 634 C C . ALA A 1 84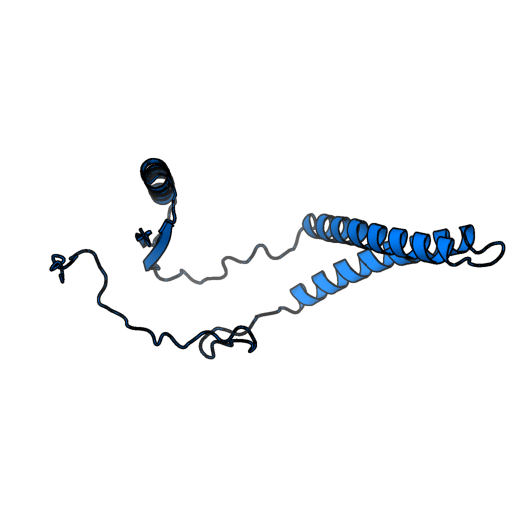 ? 14.792 -2.911 -18.324 1.00 94.56 84 ALA A C 1
ATOM 636 O O . ALA A 1 84 ? 14.719 -2.392 -17.214 1.00 94.56 84 ALA A O 1
ATOM 637 N N . GLY A 1 85 ? 13.950 -2.587 -19.308 1.00 96.06 85 GLY A N 1
ATOM 638 C CA . GLY A 1 85 ? 12.916 -1.561 -19.192 1.00 96.06 85 GLY A CA 1
ATOM 639 C C . GLY A 1 85 ? 11.905 -1.834 -18.087 1.00 96.06 85 GLY A C 1
ATOM 640 O O . GLY A 1 85 ? 11.626 -0.944 -17.286 1.00 96.06 85 GLY A O 1
ATOM 641 N N . VAL A 1 86 ? 11.411 -3.070 -17.983 1.00 97.81 86 VAL A N 1
ATOM 642 C CA . VAL A 1 86 ? 10.512 -3.491 -16.896 1.00 97.81 86 VAL A CA 1
ATOM 643 C C . VAL A 1 86 ? 11.207 -3.377 -15.536 1.00 97.81 86 VAL A C 1
ATOM 645 O O . VAL A 1 86 ? 10.614 -2.885 -14.576 1.00 97.81 86 VAL A O 1
ATOM 648 N N . THR A 1 87 ? 12.479 -3.766 -15.454 1.00 97.25 87 THR A N 1
ATOM 649 C CA . THR A 1 87 ? 13.259 -3.699 -14.209 1.00 97.25 87 THR A CA 1
ATOM 650 C C . THR A 1 87 ? 13.537 -2.254 -13.789 1.00 97.25 87 THR A C 1
ATOM 652 O O . THR A 1 87 ? 13.349 -1.892 -12.627 1.00 97.25 87 THR A O 1
ATOM 655 N N . ILE A 1 88 ? 13.928 -1.394 -14.731 1.00 97.00 88 ILE A N 1
ATOM 656 C CA . ILE A 1 88 ? 14.165 0.033 -14.488 1.00 97.00 88 ILE A CA 1
ATOM 657 C C . ILE A 1 88 ? 12.858 0.716 -14.090 1.00 97.00 88 ILE A C 1
ATOM 659 O O . ILE A 1 88 ? 12.856 1.498 -13.144 1.00 97.00 88 ILE A O 1
ATOM 663 N N . LEU A 1 89 ? 11.740 0.387 -14.746 1.00 97.56 89 LEU A N 1
ATOM 664 C CA . LEU A 1 89 ? 10.412 0.873 -14.371 1.00 97.56 89 LEU A CA 1
ATOM 665 C C . LEU A 1 89 ? 10.068 0.498 -12.926 1.00 97.56 89 LEU A C 1
ATOM 667 O O . LEU A 1 89 ? 9.643 1.363 -12.158 1.00 97.56 89 LEU A O 1
ATOM 671 N N . TRP A 1 90 ? 10.277 -0.765 -12.548 1.00 97.94 90 TRP A N 1
ATOM 672 C CA . TRP A 1 90 ? 10.031 -1.256 -11.192 1.00 97.94 90 TRP A CA 1
ATOM 673 C C . TRP A 1 90 ? 10.840 -0.476 -10.145 1.00 97.94 90 TRP A C 1
ATOM 675 O O . TRP A 1 90 ? 10.280 0.032 -9.168 1.00 97.94 90 TRP A O 1
ATOM 685 N N . ILE A 1 91 ? 12.147 -0.319 -10.373 1.00 97.00 91 ILE A N 1
ATOM 686 C CA . ILE A 1 91 ? 13.054 0.386 -9.455 1.00 97.00 91 ILE A CA 1
ATOM 687 C C . ILE A 1 91 ? 12.732 1.886 -9.404 1.00 97.00 91 ILE A C 1
ATOM 689 O O . ILE A 1 91 ? 12.628 2.456 -8.316 1.00 97.00 91 ILE A O 1
ATOM 693 N N . ALA A 1 92 ? 12.524 2.527 -10.557 1.00 97.31 92 ALA A N 1
ATOM 694 C CA . ALA A 1 92 ? 12.178 3.943 -10.644 1.00 97.31 92 ALA A CA 1
ATOM 695 C C . ALA A 1 92 ? 10.853 4.241 -9.932 1.00 97.31 92 ALA A C 1
ATOM 697 O O . ALA A 1 92 ? 10.741 5.260 -9.253 1.00 97.31 92 ALA A O 1
ATOM 698 N N . HIS A 1 93 ? 9.868 3.342 -10.030 1.00 97.06 93 HIS A N 1
ATOM 699 C CA . HIS A 1 93 ? 8.605 3.463 -9.308 1.00 97.06 93 HIS A CA 1
ATOM 700 C C . HIS A 1 93 ? 8.800 3.401 -7.788 1.00 97.06 93 HIS A C 1
ATOM 702 O O . HIS A 1 93 ? 8.316 4.286 -7.075 1.00 97.06 93 HIS A O 1
ATOM 708 N N . ALA A 1 94 ? 9.554 2.420 -7.282 1.00 96.75 94 ALA A N 1
ATOM 709 C CA . ALA A 1 94 ? 9.876 2.333 -5.857 1.00 96.75 94 ALA A CA 1
ATOM 710 C C . ALA A 1 94 ? 10.606 3.598 -5.363 1.00 96.75 94 ALA A C 1
ATOM 712 O O . ALA A 1 94 ? 10.172 4.222 -4.391 1.00 96.75 94 ALA A O 1
ATOM 713 N N . LEU A 1 95 ? 11.637 4.047 -6.085 1.00 96.56 95 LEU A N 1
ATOM 714 C CA . LEU A 1 95 ? 12.389 5.260 -5.757 1.00 96.56 95 LEU A CA 1
ATOM 715 C C . LEU A 1 95 ? 11.501 6.513 -5.761 1.00 96.56 95 LEU A C 1
ATOM 717 O O . LEU A 1 95 ? 11.530 7.292 -4.809 1.00 96.56 95 LEU A O 1
ATOM 721 N N . ALA A 1 96 ? 10.673 6.692 -6.792 1.00 95.69 96 ALA A N 1
ATOM 722 C CA . ALA A 1 96 ? 9.769 7.831 -6.888 1.00 95.69 96 ALA A CA 1
ATOM 723 C C . ALA A 1 96 ? 8.761 7.849 -5.731 1.00 95.69 96 ALA A C 1
ATOM 725 O O . ALA A 1 96 ? 8.550 8.890 -5.107 1.00 95.69 96 ALA A O 1
ATOM 726 N N . THR A 1 97 ? 8.169 6.701 -5.386 1.00 93.31 97 THR A N 1
ATOM 727 C CA . THR A 1 97 ? 7.253 6.620 -4.237 1.00 93.31 97 THR A CA 1
ATOM 728 C C . THR A 1 97 ? 7.942 6.926 -2.907 1.00 93.31 97 THR A C 1
ATOM 730 O O . THR A 1 97 ? 7.334 7.604 -2.075 1.00 93.31 97 THR A O 1
ATOM 733 N N . ALA A 1 98 ? 9.202 6.513 -2.730 1.00 93.62 98 ALA A N 1
ATOM 734 C CA . ALA A 1 98 ? 10.000 6.807 -1.542 1.00 93.62 98 ALA A CA 1
ATOM 735 C C . ALA A 1 98 ? 10.356 8.299 -1.433 1.00 93.62 98 ALA A C 1
ATOM 737 O O . ALA A 1 98 ? 10.118 8.897 -0.385 1.00 93.62 98 ALA A O 1
ATOM 738 N N . ILE A 1 99 ? 10.831 8.929 -2.517 1.00 93.44 99 ILE A N 1
ATOM 739 C CA . ILE A 1 99 ? 11.138 10.372 -2.555 1.00 93.44 99 ILE A CA 1
ATOM 740 C C . ILE A 1 99 ? 9.895 11.185 -2.199 1.00 93.44 99 ILE A C 1
ATOM 742 O O . ILE A 1 99 ? 9.933 12.017 -1.297 1.00 93.44 99 ILE A O 1
ATOM 746 N N . ILE A 1 100 ? 8.763 10.896 -2.846 1.00 90.25 100 ILE A N 1
ATOM 747 C CA . ILE A 1 100 ? 7.496 11.565 -2.532 1.00 90.25 100 ILE A CA 1
ATOM 748 C C . ILE A 1 100 ? 7.027 11.227 -1.104 1.00 90.25 100 ILE A C 1
ATOM 750 O O . ILE A 1 100 ? 6.351 12.028 -0.463 1.00 90.25 100 ILE A O 1
ATOM 754 N N . GLY A 1 101 ? 7.373 10.044 -0.586 1.00 87.00 101 GLY A N 1
ATOM 755 C CA . GLY A 1 101 ? 7.182 9.609 0.806 1.00 87.00 101 GLY A CA 1
ATOM 756 C C . GLY A 1 101 ? 7.850 10.510 1.835 1.00 87.00 101 GLY A C 1
ATOM 757 O O . GLY A 1 101 ? 7.271 10.754 2.890 1.00 87.00 101 GLY A O 1
ATOM 758 N N . LEU A 1 102 ? 9.032 11.020 1.501 1.00 88.62 102 LEU A N 1
ATOM 759 C CA . LEU A 1 102 ? 9.849 11.855 2.377 1.00 88.62 102 LEU A CA 1
ATOM 760 C C . LEU A 1 102 ? 9.471 13.341 2.330 1.00 88.62 102 LEU A C 1
ATOM 762 O O . LEU A 1 102 ? 9.889 14.098 3.206 1.00 88.62 102 LEU A O 1
ATOM 766 N N . LEU A 1 103 ? 8.696 13.779 1.332 1.00 86.25 103 LEU A N 1
ATOM 767 C CA . LEU A 1 103 ? 8.342 15.189 1.194 1.00 86.25 103 LEU A CA 1
ATOM 768 C C . LEU A 1 103 ? 7.345 15.636 2.282 1.00 86.25 103 LEU A C 1
ATOM 770 O O . LEU A 1 103 ? 6.294 15.007 2.460 1.00 86.25 103 LEU A O 1
ATOM 774 N N . PRO A 1 104 ? 7.627 16.750 2.987 1.00 75.62 104 PRO A N 1
ATOM 775 C CA . PRO A 1 104 ? 6.682 17.350 3.920 1.00 75.62 104 PRO A CA 1
ATOM 776 C C . PRO A 1 104 ? 5.459 17.894 3.165 1.00 75.62 104 PRO A C 1
ATOM 778 O O . PRO A 1 104 ? 5.554 18.294 2.008 1.00 75.62 104 PRO A O 1
ATOM 781 N N . GLY A 1 105 ? 4.290 17.915 3.812 1.00 68.06 105 GLY A N 1
ATOM 782 C CA . GLY A 1 105 ? 3.053 18.404 3.187 1.00 68.06 105 GLY A CA 1
ATOM 783 C C . GLY A 1 105 ? 2.230 17.337 2.459 1.00 68.06 105 GLY A C 1
ATOM 784 O O . GLY A 1 105 ? 1.220 17.659 1.835 1.00 68.06 105 GLY A O 1
ATOM 785 N N . ARG A 1 106 ? 2.578 16.048 2.589 1.00 64.38 106 ARG A N 1
ATOM 786 C CA . ARG A 1 106 ? 1.515 15.040 2.599 1.00 64.38 106 ARG A CA 1
ATOM 787 C C . ARG A 1 106 ? 0.616 15.387 3.770 1.00 64.38 106 ARG A C 1
ATOM 789 O O . ARG A 1 106 ? 1.103 15.419 4.900 1.00 64.38 106 ARG A O 1
ATOM 796 N N . ASP A 1 107 ? -0.659 15.644 3.492 1.00 59.56 107 ASP A N 1
ATOM 797 C CA . ASP A 1 107 ? -1.690 15.604 4.517 1.00 59.56 107 ASP A CA 1
ATOM 798 C C . ASP A 1 107 ? -1.467 14.280 5.253 1.00 59.56 107 ASP A C 1
ATOM 800 O O . ASP A 1 107 ? -1.762 13.201 4.726 1.00 59.56 107 ASP A O 1
ATOM 804 N N . ARG A 1 108 ? -0.863 14.341 6.452 1.00 55.28 108 ARG A N 1
ATOM 805 C CA . ARG A 1 108 ? -1.045 13.286 7.449 1.00 55.28 108 ARG A CA 1
ATOM 806 C C . ARG A 1 108 ? -2.543 13.067 7.420 1.00 55.28 108 ARG A C 1
ATOM 808 O O . ARG A 1 108 ? -3.207 14.102 7.504 1.00 55.28 108 ARG A O 1
ATOM 815 N N . PRO A 1 109 ? -3.045 11.830 7.207 1.00 54.53 109 PRO A N 1
ATOM 816 C CA . PRO A 1 109 ? -4.476 11.587 7.107 1.00 54.53 109 PRO A CA 1
ATOM 817 C C . PRO A 1 109 ? -5.084 12.380 8.234 1.00 54.53 109 PRO A C 1
ATOM 819 O O . PRO A 1 109 ? -4.766 12.112 9.396 1.00 54.53 109 PRO A O 1
ATOM 822 N N . GLU A 1 110 ? -5.741 13.486 7.876 1.00 50.41 110 GLU A N 1
ATOM 823 C CA . GLU A 1 110 ? -6.106 14.419 8.910 1.00 50.41 110 GLU A CA 1
ATOM 824 C C . GLU A 1 110 ? -7.017 13.581 9.777 1.00 50.41 110 GLU A C 1
ATOM 826 O O . GLU A 1 110 ? -7.982 12.982 9.289 1.00 50.41 110 GLU A O 1
ATOM 831 N N . THR A 1 111 ? -6.737 13.537 11.067 1.00 49.62 111 THR A N 1
ATOM 832 C CA . THR A 1 111 ? -7.768 13.249 12.047 1.00 49.62 111 THR A CA 1
ATOM 833 C C . THR A 1 111 ? -8.764 14.419 12.020 1.00 49.62 111 THR A C 1
ATOM 835 O O . THR A 1 111 ? -9.069 15.031 13.034 1.00 49.62 111 THR A O 1
ATOM 838 N N . ARG A 1 112 ? -9.276 14.778 10.831 1.00 50.62 112 ARG A N 1
ATOM 839 C CA . ARG A 1 112 ? -10.452 15.603 10.617 1.00 50.62 112 ARG A CA 1
ATOM 840 C C . ARG A 1 112 ? -11.636 14.713 10.944 1.00 50.62 112 ARG A C 1
ATOM 842 O O . ARG A 1 112 ? -12.335 14.191 10.082 1.00 50.62 112 ARG A O 1
ATOM 849 N N . GLY A 1 113 ? -11.834 14.547 12.237 1.00 47.91 113 GLY A N 1
ATOM 850 C CA . GLY A 1 113 ? -13.138 14.320 12.810 1.00 47.91 113 GLY A CA 1
ATOM 851 C C . GLY A 1 113 ? -13.311 15.375 13.885 1.00 47.91 113 GLY A C 1
ATOM 852 O O . GLY A 1 113 ? -12.528 15.413 14.829 1.00 47.91 113 GLY A O 1
ATOM 853 N N . ALA A 1 114 ? -14.350 16.205 13.769 1.00 56.72 114 ALA A N 1
ATOM 854 C CA . ALA A 1 114 ? -15.031 16.747 14.948 1.00 56.72 114 ALA A CA 1
ATOM 855 C C . ALA A 1 114 ? -15.110 15.653 16.033 1.00 56.72 114 ALA A C 1
ATOM 857 O O . ALA A 1 114 ? -15.186 14.492 15.623 1.00 56.72 114 ALA A O 1
ATOM 858 N N . PRO A 1 115 ? -15.076 15.974 17.347 1.00 54.84 115 PRO A N 1
ATOM 859 C CA . PRO A 1 115 ? -14.958 14.982 18.421 1.00 54.84 115 PRO A CA 1
ATOM 860 C C . PRO A 1 115 ? -15.812 13.765 18.092 1.00 54.84 115 PRO A C 1
ATOM 862 O O . PRO A 1 115 ? -17.040 13.843 18.078 1.00 54.84 115 PRO A O 1
ATOM 865 N N . ALA A 1 116 ? -15.143 12.691 17.662 1.00 62.16 116 ALA A N 1
ATOM 866 C CA . ALA A 1 116 ? -15.843 11.546 17.123 1.00 62.16 116 ALA A CA 1
ATOM 867 C C . ALA A 1 116 ? -16.648 10.996 18.289 1.00 62.16 116 ALA A C 1
ATOM 869 O O . ALA A 1 116 ? -16.067 10.688 19.333 1.00 62.16 116 ALA A O 1
ATOM 870 N N . ASN A 1 117 ? -17.972 10.928 18.136 1.00 76.75 117 ASN A N 1
ATOM 871 C CA . ASN A 1 117 ? -18.808 10.294 19.142 1.00 76.75 117 ASN A CA 1
ATOM 872 C C . ASN A 1 117 ? -18.159 8.953 19.517 1.00 76.75 117 ASN A C 1
ATOM 874 O O . ASN A 1 117 ? -17.765 8.214 18.607 1.00 76.75 117 ASN A O 1
ATOM 878 N N . PRO A 1 118 ? -18.000 8.656 20.818 1.00 84.19 118 PRO A N 1
ATOM 879 C CA . PRO A 1 118 ? -17.445 7.400 21.298 1.00 84.19 118 PRO A CA 1
ATOM 880 C C . PRO A 1 118 ? -17.951 6.188 20.506 1.00 84.19 118 PRO A C 1
ATOM 882 O O . PRO A 1 118 ? -19.093 5.758 20.654 1.00 84.19 118 PRO A O 1
ATOM 885 N N . LEU A 1 119 ? -17.106 5.646 19.625 1.00 86.12 119 LEU A N 1
ATOM 886 C CA . LEU A 1 119 ? -17.427 4.433 18.881 1.00 86.12 119 LEU A CA 1
ATOM 887 C C . LEU A 1 119 ? -17.467 3.214 19.808 1.00 86.12 119 LEU A C 1
ATOM 889 O O . LEU A 1 119 ? -16.665 3.074 20.736 1.00 86.12 119 LEU A O 1
ATOM 893 N N . ARG A 1 120 ? -18.390 2.303 19.503 1.00 86.69 120 ARG A N 1
ATOM 894 C CA . ARG A 1 120 ? -18.416 0.940 20.037 1.00 86.69 120 ARG A CA 1
ATOM 895 C C . ARG A 1 120 ? -17.803 0.024 18.985 1.00 86.69 120 ARG A C 1
ATOM 897 O O . ARG A 1 120 ? -18.425 -0.237 17.960 1.00 86.69 120 ARG A O 1
ATOM 904 N N . VAL A 1 121 ? -16.572 -0.406 19.217 1.00 89.56 121 VAL A N 1
ATOM 905 C CA . VAL A 1 121 ? -15.751 -1.154 18.264 1.00 89.56 121 VAL A CA 1
ATOM 906 C C . VAL A 1 121 ? -15.796 -2.641 18.606 1.00 89.56 121 VAL A C 1
ATOM 908 O O . VAL A 1 121 ? -15.454 -3.047 19.716 1.00 89.56 121 VAL A O 1
ATOM 911 N N . ALA A 1 122 ? -16.199 -3.460 17.637 1.00 90.88 122 ALA A N 1
ATOM 912 C CA . ALA A 1 122 ? -16.082 -4.911 17.706 1.00 90.88 122 ALA A CA 1
ATOM 913 C C . ALA A 1 122 ? -14.808 -5.352 16.972 1.00 90.88 122 ALA A C 1
ATOM 915 O O . ALA A 1 122 ? -14.659 -5.100 15.778 1.00 90.88 122 ALA A O 1
ATOM 916 N N . VAL A 1 123 ? -13.894 -6.002 17.685 1.00 92.31 123 VAL A N 1
ATOM 917 C CA . VAL A 1 123 ? -12.679 -6.600 17.128 1.00 92.31 123 VAL A CA 1
ATOM 918 C C . VAL A 1 123 ? -12.944 -8.085 16.928 1.00 92.31 123 VAL A C 1
ATOM 920 O O . VAL A 1 123 ? -13.042 -8.834 17.899 1.00 92.31 123 VAL A O 1
ATOM 923 N N . LEU A 1 124 ? -13.092 -8.505 15.674 1.00 93.31 124 LEU A N 1
ATOM 924 C CA . LEU A 1 124 ? -13.244 -9.911 15.315 1.00 93.31 124 LEU A CA 1
ATOM 925 C C . LEU A 1 124 ? -11.865 -10.566 15.189 1.00 93.31 124 LEU A C 1
ATOM 927 O O . LEU A 1 124 ? -11.004 -10.064 14.469 1.00 93.31 124 LEU A O 1
ATOM 931 N N . VAL A 1 125 ? -11.674 -11.688 15.874 1.00 94.88 125 VAL A N 1
ATOM 932 C CA . VAL A 1 125 ? -10.462 -12.506 15.849 1.00 94.88 125 VAL A CA 1
ATOM 933 C C . VAL A 1 125 ? -10.830 -13.871 15.266 1.00 94.88 125 VAL A C 1
ATOM 935 O O . VAL A 1 125 ? -11.311 -14.731 16.009 1.00 94.88 125 VAL A O 1
ATOM 938 N N . PRO A 1 126 ? -10.689 -14.062 13.945 1.00 93.62 126 PRO A N 1
ATOM 939 C CA . PRO A 1 126 ? -10.856 -15.378 13.342 1.00 93.62 126 PRO A CA 1
ATOM 940 C C . PRO A 1 126 ? -9.710 -16.307 13.775 1.00 93.62 126 PRO A C 1
ATOM 942 O O . PRO A 1 126 ? -8.572 -15.851 13.894 1.00 93.62 126 PRO A O 1
ATOM 945 N N . ILE A 1 127 ? -10.028 -17.576 14.030 1.00 94.38 127 ILE A N 1
ATOM 946 C CA . ILE A 1 127 ? -9.090 -18.650 14.376 1.00 94.38 127 ILE A CA 1
ATOM 947 C C . ILE A 1 127 ? -9.403 -19.861 13.481 1.00 94.38 127 ILE A C 1
ATOM 949 O O . ILE A 1 127 ? -10.536 -20.339 13.483 1.00 94.38 127 ILE A O 1
ATOM 953 N N . TYR A 1 128 ? -8.401 -20.334 12.743 1.00 93.06 128 TYR A N 1
ATOM 954 C CA . TYR A 1 128 ? -8.347 -21.573 11.973 1.00 93.06 128 TYR A CA 1
ATOM 955 C C . TYR A 1 128 ? -7.030 -22.310 12.259 1.00 93.06 128 TYR A C 1
ATOM 957 O O . TYR A 1 128 ? -5.958 -21.838 11.877 1.00 93.06 128 TYR A O 1
ATOM 965 N N . GLU A 1 129 ? -7.090 -23.490 12.883 1.00 88.69 129 GLU A N 1
ATOM 966 C CA . GLU A 1 129 ? -5.906 -24.347 13.103 1.00 88.69 129 GLU A CA 1
ATOM 967 C C . GLU A 1 129 ? -4.726 -23.640 13.832 1.00 88.69 129 GLU A C 1
ATOM 969 O O . GLU A 1 129 ? -3.572 -24.067 13.728 1.00 88.69 129 GLU A O 1
ATOM 974 N N . GLU A 1 130 ? -4.961 -22.552 14.587 1.00 91.69 130 GLU A N 1
ATOM 975 C CA . GLU A 1 130 ? -3.920 -21.911 15.402 1.00 91.69 130 GLU A CA 1
ATOM 976 C C . GLU A 1 130 ? -3.953 -22.314 16.881 1.00 91.69 130 GLU A C 1
ATOM 978 O O . GLU A 1 130 ? -4.969 -22.692 17.461 1.00 91.69 130 GLU A O 1
ATOM 983 N N . ASP A 1 131 ? -2.803 -22.144 17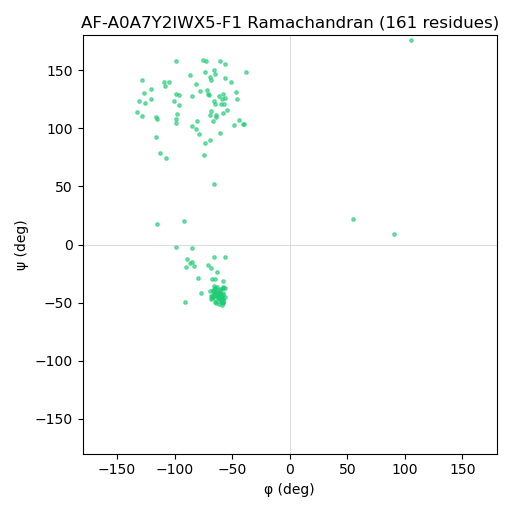.540 1.00 93.44 131 ASP A N 1
ATOM 984 C CA . ASP A 1 131 ? -2.686 -22.296 18.986 1.00 93.44 131 ASP A CA 1
ATOM 985 C C . ASP A 1 131 ? -3.528 -21.240 19.731 1.00 93.44 131 ASP A C 1
ATOM 987 O O . ASP A 1 131 ? -3.195 -20.048 19.770 1.00 93.44 131 ASP A O 1
ATOM 991 N N . VAL A 1 132 ? -4.615 -21.696 20.361 1.00 93.00 132 VAL A N 1
ATOM 992 C CA . VAL A 1 132 ? -5.565 -20.850 21.103 1.00 93.00 132 VAL A CA 1
ATOM 993 C C . VAL A 1 132 ? -4.871 -20.077 22.227 1.00 93.00 132 VAL A C 1
ATOM 995 O O . VAL A 1 132 ? -5.203 -18.916 22.477 1.00 93.00 132 VAL A O 1
ATOM 998 N N . GLY A 1 133 ? -3.884 -20.686 22.894 1.00 94.19 133 GLY A N 1
ATOM 999 C CA . GLY A 1 133 ? -3.127 -20.046 23.971 1.00 94.19 133 GLY A CA 1
ATOM 1000 C C . GLY A 1 133 ? -2.419 -18.779 23.492 1.00 94.19 133 GLY A C 1
ATOM 1001 O O . GLY A 1 133 ? -2.554 -17.714 24.105 1.00 94.19 133 GLY A O 1
ATOM 1002 N N . ARG A 1 134 ? -1.735 -18.871 22.352 1.00 95.25 134 ARG A N 1
ATOM 1003 C CA . ARG A 1 134 ? -1.051 -17.760 21.689 1.00 95.25 134 ARG A CA 1
ATOM 1004 C C . ARG A 1 134 ? -2.028 -16.686 21.224 1.00 95.25 134 ARG A C 1
ATOM 1006 O O . ARG A 1 134 ? -1.773 -15.505 21.457 1.00 95.25 134 ARG A O 1
ATOM 1013 N N . VAL A 1 135 ? -3.157 -17.063 20.622 1.00 94.56 135 VAL A N 1
ATOM 1014 C CA . VAL A 1 135 ? -4.167 -16.082 20.183 1.00 94.56 135 VAL A CA 1
ATOM 1015 C C . VAL A 1 135 ? -4.736 -15.314 21.379 1.00 94.56 135 VAL A C 1
ATOM 1017 O O . VAL A 1 135 ? -4.783 -14.082 21.362 1.00 94.56 135 VAL A O 1
ATOM 1020 N N . VAL A 1 136 ? -5.094 -16.006 22.462 1.00 94.88 136 VAL A N 1
ATOM 1021 C CA . VAL A 1 136 ? -5.606 -15.365 23.683 1.00 94.88 136 VAL A CA 1
ATOM 1022 C C . VAL A 1 136 ? -4.542 -14.486 24.345 1.00 94.88 136 VAL A C 1
ATOM 1024 O O . VAL A 1 136 ? -4.874 -13.405 24.839 1.00 94.88 136 VAL A O 1
ATOM 1027 N N . ALA A 1 137 ? -3.272 -14.898 24.342 1.00 96.38 137 ALA A N 1
ATOM 1028 C CA . ALA A 1 137 ? -2.173 -14.073 24.838 1.00 96.38 137 ALA A CA 1
ATOM 1029 C C . ALA A 1 137 ? -2.039 -12.767 24.036 1.00 96.38 137 ALA A C 1
ATOM 1031 O O . ALA A 1 137 ? -1.965 -11.692 24.635 1.00 96.38 137 ALA A O 1
ATOM 1032 N N . ASN A 1 138 ? -2.121 -12.842 22.705 1.00 95.31 138 ASN A N 1
ATOM 1033 C CA . ASN A 1 138 ? -2.103 -11.666 21.833 1.00 95.31 138 ASN A CA 1
ATOM 1034 C C . ASN A 1 138 ? -3.307 -10.750 22.090 1.00 95.31 138 ASN A C 1
ATOM 1036 O O . ASN A 1 138 ? -3.139 -9.539 22.221 1.00 95.31 138 ASN A O 1
ATOM 1040 N N . ILE A 1 139 ? -4.515 -11.307 22.241 1.00 96.06 139 ILE A N 1
ATOM 1041 C CA . ILE A 1 139 ? -5.715 -10.529 22.598 1.00 96.06 139 ILE A CA 1
ATOM 1042 C C . ILE A 1 139 ? -5.520 -9.811 23.936 1.00 96.06 139 ILE A C 1
ATOM 1044 O O . ILE A 1 139 ? -5.857 -8.634 24.064 1.00 96.06 139 ILE A O 1
ATOM 1048 N N . ARG A 1 140 ? -4.965 -10.496 24.943 1.00 95.69 140 ARG A N 1
ATOM 1049 C CA . ARG A 1 140 ? -4.686 -9.894 26.255 1.00 95.69 140 ARG A CA 1
ATOM 1050 C C . ARG A 1 140 ? -3.680 -8.756 26.152 1.00 95.69 140 ARG A C 1
ATOM 1052 O O . ARG A 1 140 ? -3.915 -7.723 26.775 1.00 95.69 140 ARG A O 1
ATOM 1059 N N . ALA A 1 141 ? -2.617 -8.932 25.371 1.00 95.94 141 ALA A N 1
ATOM 1060 C CA . ALA A 1 141 ? -1.621 -7.895 25.127 1.00 95.94 141 ALA A CA 1
ATOM 1061 C C . ALA A 1 141 ? -2.250 -6.673 24.439 1.00 95.94 141 ALA A C 1
ATOM 1063 O O . ALA A 1 141 ? -2.164 -5.571 24.976 1.00 95.94 141 ALA A O 1
ATOM 1064 N N . MET A 1 142 ? -2.992 -6.877 23.343 1.00 94.06 142 MET A N 1
ATOM 1065 C CA . MET A 1 142 ? -3.709 -5.802 22.644 1.00 94.06 142 MET A CA 1
ATOM 1066 C C . MET A 1 142 ? -4.693 -5.074 23.565 1.00 94.06 142 MET A C 1
ATOM 1068 O O . MET A 1 142 ? -4.760 -3.849 23.565 1.00 94.06 142 MET A O 1
ATOM 1072 N N . ARG A 1 143 ? -5.453 -5.807 24.389 1.00 93.44 143 ARG A N 1
ATOM 1073 C CA . ARG A 1 143 ? -6.408 -5.204 25.329 1.00 93.44 143 ARG A CA 1
ATOM 1074 C C . ARG A 1 143 ? -5.711 -4.395 26.424 1.00 93.44 143 ARG A C 1
ATOM 1076 O O . ARG A 1 143 ? -6.225 -3.351 26.812 1.00 93.44 143 ARG A O 1
ATOM 1083 N N . ALA A 1 144 ? -4.583 -4.885 26.938 1.00 93.81 144 ALA A N 1
ATOM 1084 C CA . ALA A 1 144 ? -3.796 -4.171 27.937 1.00 93.81 144 ALA A CA 1
ATOM 1085 C C . ALA A 1 144 ? -3.212 -2.879 27.356 1.00 93.81 144 ALA A C 1
ATOM 1087 O O . ALA A 1 144 ? -3.280 -1.844 28.009 1.00 93.81 144 ALA A O 1
ATOM 1088 N N . GLU A 1 145 ? -2.716 -2.922 26.119 1.00 92.38 145 GLU A N 1
ATOM 1089 C CA . GLU A 1 145 ? -2.208 -1.739 25.426 1.00 92.38 145 GLU A CA 1
ATOM 1090 C C . GLU A 1 145 ? -3.329 -0.732 25.131 1.00 92.38 145 GLU A C 1
ATOM 1092 O O . GLU A 1 145 ? -3.199 0.444 25.445 1.00 92.38 145 GLU A O 1
ATOM 1097 N N . LEU A 1 146 ? -4.489 -1.176 24.635 1.00 90.38 146 LEU A N 1
ATOM 1098 C CA . LEU A 1 146 ? -5.643 -0.292 24.412 1.00 90.38 146 LEU A CA 1
ATOM 1099 C C . LEU A 1 146 ? -6.107 0.425 25.686 1.00 90.38 146 LEU A C 1
ATOM 1101 O O . LEU A 1 146 ? -6.594 1.548 25.600 1.00 90.38 146 LEU A O 1
ATOM 1105 N N . ALA A 1 147 ? -5.946 -0.198 26.855 1.00 87.31 147 ALA A N 1
ATOM 1106 C CA . ALA A 1 147 ? -6.298 0.415 28.132 1.00 87.31 147 ALA A CA 1
ATOM 1107 C C . ALA A 1 147 ? -5.349 1.556 28.547 1.00 87.31 147 ALA A C 1
ATOM 1109 O O . ALA A 1 147 ? -5.720 2.349 29.412 1.00 87.31 147 ALA A O 1
ATOM 1110 N N . THR A 1 148 ? -4.147 1.656 27.963 1.00 91.38 148 THR A N 1
ATOM 1111 C CA . THR A 1 148 ? -3.204 2.756 28.240 1.00 91.38 148 THR A CA 1
ATOM 1112 C C . THR A 1 148 ? -3.394 3.952 27.306 1.00 91.38 148 THR A C 1
ATOM 1114 O O . THR A 1 148 ? -2.973 5.059 27.647 1.00 91.38 148 THR A O 1
ATOM 1117 N N . TYR A 1 149 ? -4.052 3.772 26.155 1.00 84.94 149 TYR A N 1
ATOM 1118 C CA . TYR A 1 149 ? -4.330 4.868 25.230 1.00 84.94 149 TYR A CA 1
ATOM 1119 C C . TYR A 1 149 ? -5.511 5.727 25.715 1.00 84.94 149 TYR A C 1
ATOM 1121 O O . TYR A 1 149 ? -6.581 5.195 26.020 1.00 84.94 149 TYR A O 1
ATOM 1129 N N . PRO A 1 150 ? -5.383 7.068 25.728 1.00 81.44 150 PRO A N 1
ATOM 1130 C CA . PRO A 1 150 ? -6.479 7.965 26.073 1.00 81.44 150 PRO A CA 1
ATOM 1131 C C . PRO A 1 150 ? -7.493 8.010 24.923 1.00 81.44 150 PRO A C 1
ATOM 1133 O O . PRO A 1 150 ? -7.410 8.842 24.019 1.00 81.44 150 PRO A O 1
ATOM 1136 N N . THR A 1 151 ? -8.452 7.087 24.936 1.00 83.38 151 THR A N 1
ATOM 1137 C CA . THR A 1 151 ? -9.529 7.006 23.947 1.00 83.38 151 THR A CA 1
ATOM 1138 C C . THR A 1 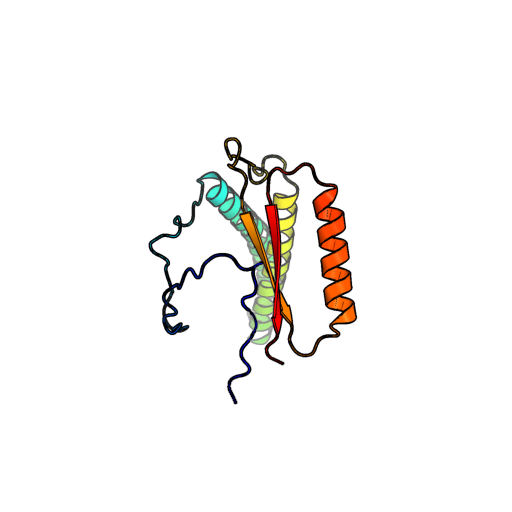151 ? -10.892 6.928 24.623 1.00 83.38 151 THR A C 1
ATOM 1140 O O . THR A 1 151 ? -11.058 6.278 25.650 1.00 83.38 151 THR A O 1
ATOM 1143 N N . ALA A 1 152 ? -11.884 7.598 24.034 1.00 84.31 152 ALA A N 1
ATOM 1144 C CA . ALA A 1 152 ? -13.275 7.498 24.468 1.00 84.31 152 ALA A CA 1
ATOM 1145 C C . ALA A 1 152 ? -13.997 6.287 23.842 1.00 84.31 152 ALA A C 1
ATOM 1147 O O . ALA A 1 152 ? -15.168 6.056 24.128 1.00 84.31 152 ALA A O 1
ATOM 1148 N N . HIS A 1 153 ? -13.335 5.530 22.961 1.00 88.50 153 HIS A N 1
ATOM 1149 C CA . HIS A 1 153 ? -13.914 4.359 22.308 1.00 88.50 153 HIS A CA 1
ATOM 1150 C C . HIS A 1 153 ? -14.025 3.170 23.266 1.00 88.50 153 HIS A C 1
ATOM 1152 O O . HIS A 1 153 ? -13.199 2.978 24.156 1.00 88.50 153 HIS A O 1
ATOM 1158 N N . SER A 1 154 ? -15.039 2.337 23.050 1.00 88.81 154 SER A N 1
ATOM 1159 C CA . SER A 1 154 ? -15.210 1.070 23.767 1.00 88.81 154 SER A CA 1
ATOM 1160 C C . SER A 1 154 ? -14.915 -0.091 22.828 1.00 88.81 154 SER A C 1
ATOM 1162 O O . SER A 1 154 ? -15.351 -0.075 21.679 1.00 88.81 154 SER A O 1
ATOM 1164 N N . PHE A 1 155 ? -14.182 -1.095 23.309 1.00 90.38 155 PHE A N 1
ATOM 1165 C CA . PHE A 1 155 ? -13.729 -2.228 22.502 1.00 90.38 155 PHE A CA 1
ATOM 1166 C C . PHE A 1 155 ? -14.255 -3.544 23.071 1.00 90.38 155 PHE A C 1
ATOM 1168 O O . PHE A 1 155 ? -14.147 -3.796 24.272 1.00 90.38 155 PHE A O 1
ATOM 1175 N N . ALA A 1 156 ? -14.784 -4.399 22.201 1.00 90.56 156 ALA A N 1
ATOM 1176 C CA . ALA A 1 156 ? -15.176 -5.767 22.524 1.00 90.56 156 ALA A CA 1
ATOM 1177 C C . ALA A 1 156 ? -14.505 -6.735 21.544 1.00 90.56 156 ALA A C 1
ATOM 1179 O O . ALA A 1 156 ? -14.562 -6.524 20.337 1.00 90.56 156 ALA A O 1
ATOM 1180 N N . PHE A 1 157 ? -13.870 -7.785 22.064 1.00 91.75 157 PHE A N 1
ATOM 1181 C CA . PHE A 1 157 ? -13.185 -8.799 21.263 1.00 91.75 157 PHE A CA 1
ATOM 1182 C C . PHE A 1 157 ? -14.093 -10.019 21.092 1.00 91.75 157 PHE A C 1
ATOM 1184 O O . PHE A 1 157 ? -14.603 -10.548 22.081 1.00 91.75 157 PHE A O 1
ATOM 1191 N N . PHE A 1 158 ? -14.270 -10.471 19.854 1.00 90.94 158 PHE A N 1
ATOM 1192 C CA . PHE A 1 158 ? -15.080 -11.630 19.489 1.00 90.94 158 PHE A CA 1
ATOM 1193 C C . PHE A 1 158 ? -14.185 -12.639 18.785 1.00 90.94 158 PHE A C 1
ATOM 1195 O O . PHE A 1 158 ? -13.534 -12.293 17.807 1.00 90.94 158 PHE A O 1
ATOM 1202 N N . VAL A 1 159 ? -14.144 -13.872 19.279 1.00 90.88 159 VAL A N 1
ATOM 1203 C CA . VAL A 1 159 ? -13.376 -14.951 18.653 1.00 90.88 159 VAL A CA 1
ATOM 1204 C C . VAL A 1 159 ? -14.312 -15.769 17.774 1.00 90.88 159 VAL A C 1
ATOM 1206 O O . VAL A 1 159 ? -15.367 -16.196 18.246 1.00 90.88 159 VAL A O 1
ATOM 1209 N N . LEU A 1 160 ? -13.926 -15.977 16.517 1.00 90.81 160 LEU A N 1
ATOM 1210 C CA . LEU A 1 160 ? -14.644 -16.822 15.566 1.00 90.81 160 LEU A CA 1
ATOM 1211 C C . LEU A 1 160 ? -13.758 -18.016 15.209 1.00 90.81 160 LEU A C 1
ATOM 1213 O O . LEU A 1 160 ? -12.763 -17.836 14.522 1.00 90.81 160 LEU A O 1
ATOM 1217 N N . SER A 1 161 ? -14.121 -19.202 15.695 1.00 88.31 161 SER A N 1
ATOM 1218 C CA . SER A 1 161 ? -13.492 -20.480 15.334 1.00 88.31 161 SER A CA 1
ATOM 1219 C C . SER A 1 161 ? -14.417 -21.239 14.393 1.00 88.31 161 SER A C 1
ATOM 1221 O O . SER A 1 161 ? -15.632 -21.233 14.611 1.00 88.31 161 SER A O 1
ATOM 1223 N N . ASP A 1 162 ? -13.861 -21.886 13.375 1.00 83.81 162 ASP A N 1
ATOM 1224 C CA . ASP A 1 162 ? -14.573 -22.862 12.540 1.00 83.81 162 ASP A CA 1
ATOM 1225 C C . ASP A 1 162 ? -14.295 -24.326 12.943 1.00 83.81 162 ASP A C 1
ATOM 1227 O O . ASP A 1 162 ? -14.905 -25.240 12.384 1.00 83.81 162 ASP A O 1
ATOM 1231 N N . SER A 1 163 ? -13.430 -24.525 13.945 1.00 72.62 163 SER A N 1
ATOM 1232 C CA . SER A 1 163 ? -13.176 -25.796 14.642 1.00 72.62 163 SER A CA 1
ATOM 1233 C C . SER A 1 163 ? -13.937 -25.911 15.959 1.00 72.62 163 SER A C 1
ATOM 1235 O O . SER A 1 163 ? -14.149 -24.858 16.619 1.00 72.62 163 SER A O 1
#

Secondary structure (DSSP, 8-state):
--------TTSPPP---------TTS----TTSPP----HHHHHHHHHHHHHHHHHHHHHHHHHHHHHTBTB--HHHHHHHHHHHHHHHHHHHHHHHHHHHHSBTB-------SS----EEEEEEEESS--HHHHHHHHHHHHHHHTTS----EEEEEEEE--

pLDDT: mean 84.34, std 13.9, range [34.97, 97.94]

Radius of gyration: 26.51 Å; Cα contacts (8 Å, |Δi|>4): 71; chains: 1; bounding box: 54×51×64 Å

Mean predicted aligned error: 11.53 Å

Nearest PDB structures (foldseek):
  2hhc-assembly1_A  TM=4.522E-01  e=5.417E+00  Bradyrhizobium sp. WM9